Protein AF-A0A0C2IYP9-F1 (afdb_monomer_lite)

Structure (mmCIF, N/CA/C/O backbone):
data_AF-A0A0C2IYP9-F1
#
_entry.id   AF-A0A0C2IYP9-F1
#
loop_
_atom_site.group_PDB
_atom_site.id
_atom_site.type_symbol
_atom_site.label_atom_id
_atom_site.label_alt_id
_atom_site.label_comp_id
_atom_site.label_asym_id
_atom_site.label_entity_id
_atom_site.label_seq_id
_atom_site.pdbx_PDB_ins_code
_atom_site.Cartn_x
_atom_site.Cartn_y
_atom_site.Cartn_z
_atom_site.occupancy
_atom_site.B_iso_or_equiv
_atom_site.auth_seq_id
_atom_site.auth_comp_id
_atom_site.auth_asym_id
_atom_site.auth_atom_id
_atom_site.pdbx_PDB_model_num
ATOM 1 N N . MET A 1 1 ? -24.546 -1.288 2.159 1.00 56.34 1 MET A N 1
ATOM 2 C CA . MET A 1 1 ? -24.246 -0.957 3.572 1.00 56.34 1 MET A CA 1
ATOM 3 C C . MET A 1 1 ? -24.302 0.555 3.740 1.00 56.34 1 MET A C 1
ATOM 5 O O . MET 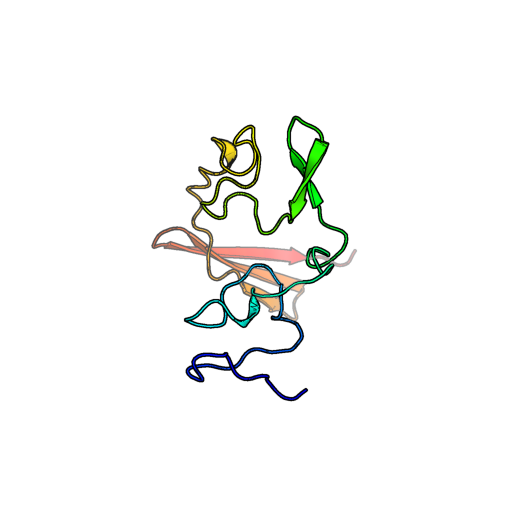A 1 1 ? -24.147 1.244 2.739 1.00 56.34 1 MET A O 1
ATOM 9 N N . LYS A 1 2 ? -24.608 1.069 4.938 1.00 76.81 2 LYS A N 1
ATOM 10 C CA . LYS A 1 2 ? -24.650 2.519 5.195 1.00 76.81 2 LYS A CA 1
ATOM 11 C C . LYS A 1 2 ? -23.304 2.968 5.779 1.00 76.81 2 LYS A C 1
ATOM 13 O O . LYS A 1 2 ? -22.809 2.248 6.641 1.00 76.81 2 LYS A O 1
ATOM 18 N N . PRO A 1 3 ? -22.742 4.096 5.330 1.00 85.50 3 PRO A N 1
ATOM 19 C CA . PRO A 1 3 ? -21.494 4.614 5.875 1.00 85.50 3 PRO A CA 1
ATOM 20 C C . PRO A 1 3 ? -21.709 5.209 7.280 1.00 85.50 3 PRO A C 1
ATOM 22 O O . PRO A 1 3 ? -22.794 5.718 7.589 1.00 85.50 3 PRO A O 1
ATOM 25 N N . LYS A 1 4 ? -20.690 5.095 8.133 1.00 89.25 4 LYS A N 1
ATOM 26 C CA . LYS A 1 4 ? -20.574 5.693 9.468 1.00 89.25 4 LYS A CA 1
ATOM 27 C C . LYS A 1 4 ? -19.899 7.059 9.365 1.00 89.25 4 LYS A C 1
ATOM 29 O O . LYS A 1 4 ? -19.116 7.296 8.459 1.00 89.25 4 LYS A O 1
ATOM 34 N N . LEU A 1 5 ? -20.242 7.967 10.273 1.00 93.56 5 LEU A N 1
ATOM 35 C CA . LEU A 1 5 ? -19.707 9.330 10.302 1.00 93.56 5 LEU A CA 1
ATOM 36 C C . LEU A 1 5 ? -18.456 9.377 11.192 1.00 93.56 5 LEU A C 1
ATOM 38 O O . LEU A 1 5 ? -18.462 8.743 12.247 1.00 93.56 5 LEU A O 1
ATOM 42 N N . CYS A 1 6 ? -17.444 10.147 10.792 1.00 92.69 6 CYS A N 1
ATOM 43 C CA . CYS A 1 6 ? -16.282 10.466 11.633 1.00 92.69 6 CYS A CA 1
ATOM 44 C C . CYS A 1 6 ? -16.697 11.283 12.875 1.00 92.69 6 CYS A C 1
ATOM 46 O O . CYS A 1 6 ? -17.734 11.964 12.848 1.00 92.69 6 CYS A O 1
ATOM 48 N N . ASP A 1 7 ? -15.907 11.252 13.951 1.00 92.00 7 ASP A N 1
ATOM 49 C CA . ASP A 1 7 ? -16.231 11.951 15.208 1.00 92.00 7 ASP A CA 1
ATOM 50 C C . ASP A 1 7 ? -16.245 13.481 15.034 1.00 92.00 7 ASP A C 1
ATOM 52 O O . ASP A 1 7 ? -17.118 14.170 15.580 1.00 92.00 7 ASP A O 1
ATOM 56 N N . ASP A 1 8 ? -15.350 14.019 14.204 1.00 91.69 8 ASP A N 1
ATOM 57 C CA . ASP A 1 8 ? -15.308 15.425 13.793 1.00 91.69 8 ASP A CA 1
ATOM 58 C C . ASP A 1 8 ? -16.433 15.823 12.824 1.00 91.69 8 ASP A C 1
ATOM 60 O O . ASP A 1 8 ? -16.639 17.009 12.547 1.00 91.69 8 ASP A O 1
ATOM 64 N N . LYS A 1 9 ? -17.208 14.840 12.352 1.00 89.69 9 LYS A N 1
ATOM 65 C CA . LYS A 1 9 ? -18.316 14.982 11.399 1.00 89.69 9 LYS A CA 1
ATOM 66 C C . LYS A 1 9 ? -17.897 15.502 10.021 1.00 89.69 9 LYS A C 1
ATOM 68 O O . LYS A 1 9 ? -18.770 15.915 9.254 1.00 89.69 9 LYS A O 1
ATOM 73 N N . GLN A 1 10 ? -16.609 15.467 9.682 1.00 89.88 10 GLN A N 1
ATOM 74 C CA . GLN A 1 10 ? -16.070 15.898 8.388 1.00 89.88 10 GLN A CA 1
ATOM 75 C C . GLN A 1 10 ? -15.641 14.708 7.528 1.00 89.88 10 GLN A C 1
ATOM 77 O O . GLN A 1 10 ? -14.564 14.686 6.942 1.00 89.88 10 GLN A O 1
ATOM 82 N N . GLY A 1 11 ? -16.504 13.706 7.424 1.00 90.31 11 GLY A N 1
ATOM 83 C CA . GLY A 1 11 ? -16.212 12.524 6.630 1.00 90.31 11 GLY A CA 1
ATOM 84 C C . GLY A 1 11 ? -17.143 11.384 6.973 1.00 90.31 11 GLY A C 1
ATOM 85 O O . GLY A 1 11 ? -17.901 11.443 7.946 1.00 90.31 11 GLY A O 1
ATOM 86 N N . CYS A 1 12 ? -17.108 10.357 6.138 1.00 93.62 12 CYS A N 1
ATOM 87 C CA . CYS A 1 12 ? -17.748 9.091 6.428 1.00 93.62 12 CYS A CA 1
ATOM 88 C C . CYS A 1 12 ? -16.819 7.954 6.017 1.00 93.62 12 CYS A C 1
ATOM 90 O O . CYS A 1 12 ? -16.145 8.082 5.001 1.00 93.62 12 CYS A O 1
ATOM 92 N N . TYR A 1 13 ? -16.889 6.850 6.750 1.00 89.25 13 TYR A N 1
ATOM 93 C CA . TYR A 1 13 ? -16.176 5.608 6.476 1.00 89.25 13 TYR A CA 1
ATOM 94 C C . TYR A 1 13 ? -17.160 4.426 6.485 1.00 89.25 13 TYR A C 1
ATOM 96 O O . TYR A 1 13 ? -18.280 4.503 7.004 1.00 89.25 13 TYR A O 1
ATOM 104 N N . HIS A 1 14 ? -16.795 3.321 5.863 1.00 88.56 14 HIS A N 1
ATOM 105 C CA . HIS A 1 14 ? -17.535 2.073 5.812 1.00 88.56 14 HIS A CA 1
ATOM 106 C C . HIS A 1 14 ? -17.162 1.163 6.984 1.00 88.56 14 HIS A C 1
ATOM 108 O O . HIS A 1 14 ? -16.131 1.311 7.614 1.00 88.56 14 HIS A O 1
ATOM 114 N N . GLU A 1 15 ? -17.992 0.160 7.280 1.00 83.31 15 GLU A N 1
ATOM 115 C CA . GLU A 1 15 ? -17.666 -0.802 8.348 1.00 83.31 15 GLU A CA 1
ATOM 116 C C . GLU A 1 15 ? -16.349 -1.551 8.092 1.00 83.31 15 GLU A C 1
ATOM 118 O O . GLU A 1 15 ? -15.693 -1.962 9.037 1.00 83.31 15 GLU A O 1
ATOM 123 N N . SER A 1 16 ? -15.983 -1.737 6.819 1.00 81.75 16 SER A N 1
ATOM 124 C CA . SER A 1 16 ? -14.710 -2.334 6.402 1.00 81.75 16 SER A CA 1
ATOM 125 C C . SER A 1 16 ? -13.505 -1.411 6.576 1.00 81.75 16 SER A C 1
ATOM 127 O O . SER A 1 16 ? -12.396 -1.913 6.542 1.00 81.75 16 SER A O 1
ATOM 129 N N . GLU A 1 17 ? -13.750 -0.111 6.734 1.00 85.19 17 GLU A N 1
ATOM 130 C CA . GLU A 1 17 ? -12.770 0.974 6.909 1.00 85.19 17 GLU A CA 1
ATOM 131 C C . GLU A 1 17 ? -12.665 1.356 8.402 1.00 85.19 17 GLU A C 1
ATOM 133 O O . GLU A 1 17 ? -12.266 2.449 8.765 1.00 85.19 17 GLU A O 1
ATOM 138 N N . LYS A 1 18 ? -13.161 0.501 9.309 1.00 85.62 18 LYS A N 1
ATOM 139 C CA . LYS A 1 18 ? -13.024 0.691 10.757 1.00 85.62 18 LYS A CA 1
ATOM 140 C C . LYS A 1 18 ? -11.860 -0.163 11.230 1.00 85.62 18 LYS A C 1
ATOM 142 O O . LYS A 1 18 ? -11.974 -1.388 11.154 1.00 85.62 18 LYS A O 1
ATOM 147 N N . CYS A 1 19 ? -10.845 0.452 11.832 1.00 80.19 19 CYS A N 1
ATOM 148 C CA . CYS A 1 19 ? -9.683 -0.258 12.367 1.00 80.19 19 CYS A CA 1
ATOM 149 C C . CYS A 1 19 ? -8.931 -1.047 11.287 1.00 80.19 19 CYS A C 1
ATOM 151 O O . CYS A 1 19 ? -8.434 -2.143 11.558 1.00 80.19 19 CYS A O 1
ATOM 153 N N . ASP A 1 20 ? -8.907 -0.539 10.058 1.00 75.06 20 ASP A N 1
ATOM 154 C CA . ASP A 1 20 ? -8.289 -1.224 8.923 1.00 75.06 20 ASP A CA 1
ATOM 155 C C . ASP A 1 20 ? -6.819 -0.811 8.709 1.00 75.06 20 ASP A C 1
ATOM 157 O O . ASP A 1 20 ? -6.113 -1.390 7.877 1.00 75.06 20 ASP A O 1
ATOM 161 N N . GLY A 1 21 ? -6.331 0.124 9.529 1.00 74.81 21 GLY A N 1
ATOM 162 C CA . GLY A 1 21 ? -4.982 0.671 9.481 1.00 74.81 21 GLY A CA 1
ATOM 163 C C . GLY A 1 21 ? -4.842 1.891 8.574 1.00 74.81 21 GLY A C 1
ATOM 164 O O . GLY A 1 21 ? -3.766 2.492 8.562 1.00 74.81 21 GLY A O 1
ATOM 165 N N . PHE A 1 22 ? -5.889 2.285 7.847 1.00 79.19 22 PHE A N 1
ATOM 166 C CA . PHE A 1 22 ? -5.912 3.500 7.045 1.00 79.19 22 PHE A CA 1
ATOM 167 C C . PHE A 1 22 ? -6.639 4.620 7.779 1.00 79.19 22 PHE A C 1
ATOM 169 O O . PHE A 1 22 ? -7.449 4.405 8.666 1.00 79.19 22 PHE A O 1
ATOM 176 N N . ASN A 1 23 ? -6.266 5.856 7.452 1.00 85.88 23 ASN A N 1
ATOM 177 C CA . ASN A 1 23 ? -6.900 7.031 8.027 1.00 85.88 23 ASN A CA 1
ATOM 178 C C . ASN A 1 23 ? -7.915 7.611 7.041 1.00 85.88 23 ASN A C 1
ATOM 180 O O . ASN A 1 23 ? -7.603 8.558 6.309 1.00 85.88 23 ASN A O 1
ATOM 184 N N . ASP A 1 24 ? -9.108 7.036 7.023 1.00 89.38 24 ASP A N 1
ATOM 185 C CA . ASP A 1 24 ? -10.246 7.465 6.216 1.00 89.38 24 ASP A CA 1
ATOM 186 C C . ASP A 1 24 ? -10.969 8.667 6.837 1.00 89.38 24 ASP A C 1
ATOM 188 O O . ASP A 1 24 ? -11.578 9.478 6.126 1.00 89.38 24 ASP A O 1
ATOM 192 N N . CYS A 1 25 ? -10.841 8.867 8.151 1.00 90.25 25 CYS A N 1
ATOM 193 C CA . CYS A 1 25 ? -11.283 10.089 8.813 1.00 90.25 25 CYS A CA 1
ATOM 194 C C . CYS A 1 25 ? -10.163 11.128 8.978 1.00 90.25 25 CYS A C 1
ATOM 196 O O . CYS A 1 25 ? -9.034 10.840 9.348 1.00 90.25 25 CYS A O 1
ATOM 198 N N . SER A 1 26 ? -10.468 12.419 8.807 1.00 89.38 26 SER A N 1
ATOM 199 C CA . SER A 1 26 ? -9.454 13.474 9.030 1.00 89.38 26 SER A CA 1
ATOM 200 C C . SER A 1 26 ? -8.953 13.536 10.482 1.00 89.38 26 SER A C 1
ATOM 202 O O . SER A 1 26 ? -7.859 14.038 10.744 1.00 89.38 26 SER A O 1
ATOM 204 N N . ASP A 1 27 ? -9.745 13.019 11.421 1.00 88.38 27 ASP A N 1
ATOM 205 C CA . ASP A 1 27 ? -9.486 12.999 12.857 1.00 88.38 27 ASP A CA 1
ATOM 206 C C . ASP A 1 27 ? -9.038 11.632 13.406 1.00 88.38 27 ASP A C 1
ATOM 208 O O . ASP A 1 27 ? -8.843 11.523 14.618 1.00 88.38 27 ASP A O 1
ATOM 212 N N . LYS A 1 28 ? -8.843 10.614 12.550 1.00 87.00 28 LYS A N 1
ATOM 213 C CA . LYS A 1 28 ? -8.480 9.233 12.933 1.00 87.00 28 LYS A CA 1
ATOM 214 C C . LYS A 1 28 ? -9.526 8.499 13.775 1.00 87.00 28 LYS A C 1
ATOM 216 O O . LYS A 1 28 ? -9.198 7.538 14.471 1.00 87.00 28 LYS A O 1
ATOM 221 N N . SER A 1 29 ? -10.775 8.963 13.788 1.00 90.19 29 SER A N 1
ATOM 222 C CA . SER A 1 29 ? -11.830 8.370 14.624 1.00 90.19 29 SER A CA 1
ATOM 223 C C . SER A 1 29 ? -12.259 6.966 14.181 1.00 90.19 29 SER A C 1
ATOM 225 O O . SER A 1 29 ? -12.659 6.140 15.008 1.00 90.19 29 SER A O 1
ATOM 227 N N . ASP A 1 30 ? -12.133 6.661 12.896 1.00 88.00 30 ASP A N 1
ATOM 228 C CA . ASP A 1 30 ? -12.176 5.326 12.295 1.00 88.0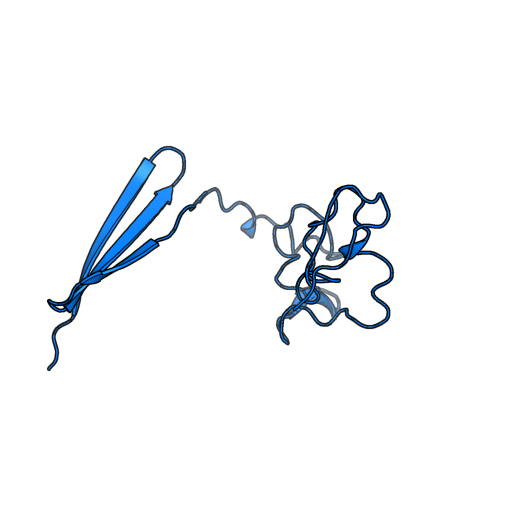0 30 ASP A CA 1
ATOM 229 C C . ASP A 1 30 ? -11.107 4.378 12.868 1.00 88.00 30 ASP A C 1
ATOM 231 O O . ASP A 1 30 ? -11.424 3.231 13.174 1.00 88.00 30 ASP A O 1
ATOM 235 N N . GLU A 1 31 ? -9.939 4.888 13.246 1.00 89.00 31 GLU A N 1
ATOM 236 C CA . GLU A 1 31 ? -8.851 4.089 13.836 1.00 89.00 31 GLU A CA 1
ATOM 237 C C . GLU A 1 31 ? -8.790 4.142 15.376 1.00 89.00 31 GLU A C 1
ATOM 239 O O . GLU A 1 31 ? -7.924 3.544 16.021 1.00 89.00 31 GLU A O 1
ATOM 244 N N . MET A 1 32 ? -9.730 4.842 16.018 1.00 83.19 32 MET A N 1
ATOM 245 C CA . MET A 1 32 ? -9.819 4.927 17.479 1.00 83.19 32 MET A CA 1
ATOM 246 C C . MET A 1 32 ? -10.727 3.851 18.095 1.00 83.19 32 MET A C 1
ATOM 248 O O . MET A 1 32 ? -11.739 3.440 17.525 1.00 83.19 32 MET A O 1
ATOM 252 N N . TYR A 1 33 ? -10.405 3.450 19.332 1.00 77.00 33 TYR A N 1
ATOM 253 C CA . TYR A 1 33 ? -11.175 2.499 20.156 1.00 77.00 33 TYR A CA 1
ATOM 254 C C . TYR A 1 33 ? -11.350 1.095 19.554 1.00 77.00 33 TYR A C 1
ATOM 256 O O . TYR A 1 33 ? -12.352 0.425 19.809 1.00 77.00 33 TYR A O 1
ATOM 264 N N . CYS A 1 34 ? -10.346 0.615 18.822 1.00 73.81 34 CYS A N 1
ATOM 265 C CA . CYS A 1 34 ? -10.260 -0.752 18.310 1.00 73.81 34 CYS A CA 1
ATOM 266 C C . CYS A 1 34 ? -10.002 -1.753 19.454 1.00 73.81 34 CYS A C 1
ATOM 268 O O . CYS A 1 34 ? -8.902 -2.274 19.628 1.00 73.81 34 CYS A O 1
ATOM 270 N N . GLN A 1 35 ? -11.001 -1.993 20.309 1.00 60.47 35 GLN A N 1
ATOM 271 C CA . GLN A 1 35 ? -10.913 -3.008 21.359 1.00 60.47 35 GLN A CA 1
ATOM 272 C C . GLN A 1 35 ? -10.927 -4.397 20.713 1.00 60.47 35 GLN A C 1
ATOM 274 O O . GLN A 1 35 ? -11.970 -4.873 20.278 1.00 60.47 35 GLN A O 1
ATOM 279 N N . ASN A 1 36 ? -9.766 -5.055 20.685 1.00 54.50 36 ASN A N 1
ATOM 280 C CA . ASN A 1 36 ? -9.582 -6.425 20.191 1.00 54.50 36 ASN A CA 1
ATOM 281 C C . ASN A 1 36 ? -9.852 -6.639 18.689 1.00 54.50 36 ASN A C 1
ATOM 283 O O . ASN A 1 36 ? -10.088 -7.769 18.278 1.00 54.50 36 ASN A O 1
ATOM 287 N N . GLN A 1 37 ? -9.773 -5.584 17.876 1.00 51.28 37 GLN A N 1
ATOM 288 C CA . GLN A 1 37 ? -9.736 -5.678 16.410 1.00 51.28 37 GLN A CA 1
ATOM 289 C C . GLN A 1 37 ? -8.345 -5.330 15.868 1.00 51.28 37 GLN A C 1
ATOM 291 O O . GLN A 1 37 ? -8.210 -4.716 14.823 1.00 51.28 37 GLN A O 1
ATOM 296 N N . SER A 1 38 ? -7.289 -5.782 16.549 1.00 49.81 38 SER A N 1
ATOM 297 C CA . SER A 1 38 ? -5.999 -6.035 15.886 1.00 49.81 38 SER A CA 1
ATOM 298 C C . SER A 1 38 ? -6.072 -7.328 15.065 1.00 49.81 38 SER A C 1
ATOM 300 O O . SER A 1 38 ? -5.150 -8.139 15.073 1.00 49.81 38 SER A O 1
ATOM 302 N N . GLU A 1 39 ? -7.204 -7.578 14.416 1.00 56.25 39 GLU A N 1
ATOM 303 C CA . GLU A 1 39 ? -7.244 -8.503 13.304 1.00 56.25 39 GLU A CA 1
ATOM 304 C C . GLU A 1 39 ? -6.945 -7.610 12.119 1.00 56.25 39 GLU A C 1
ATOM 306 O O . GLU A 1 39 ? -7.812 -6.881 11.648 1.00 56.25 39 GLU A O 1
ATOM 311 N N . CYS A 1 40 ? -5.683 -7.609 11.698 1.00 61.84 40 CYS A N 1
ATOM 312 C CA . CYS A 1 40 ? -5.297 -7.129 10.382 1.00 61.84 40 CYS A CA 1
ATOM 313 C C . CYS A 1 40 ? -6.335 -7.584 9.346 1.00 61.84 40 CYS A C 1
ATOM 315 O O . CYS A 1 40 ? -7.053 -8.564 9.571 1.00 61.84 40 CYS A O 1
ATOM 317 N N . LEU A 1 41 ? -6.442 -6.913 8.201 1.00 55.66 41 LEU A N 1
ATOM 318 C CA . LEU A 1 41 ? -7.293 -7.436 7.134 1.00 55.66 41 LEU A CA 1
ATOM 319 C C . LEU A 1 41 ? -6.816 -8.858 6.761 1.00 55.66 41 LEU A C 1
ATOM 321 O O . LEU A 1 41 ? -5.815 -9.037 6.079 1.00 55.66 41 LEU A O 1
ATOM 325 N N . GLY A 1 42 ? -7.513 -9.881 7.269 1.00 52.97 42 GLY A N 1
ATOM 326 C CA . GLY A 1 42 ?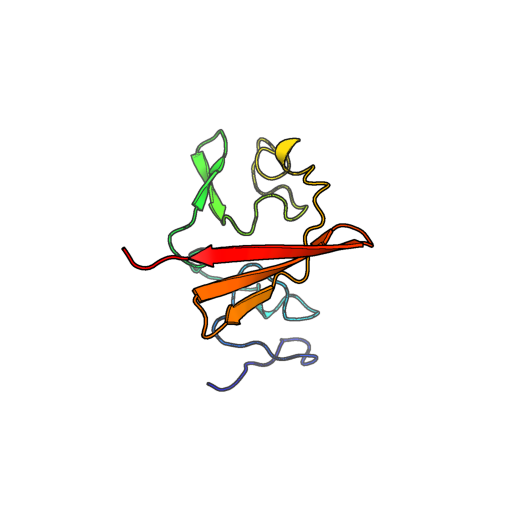 -7.069 -11.277 7.224 1.00 52.97 42 GLY A CA 1
ATOM 327 C C . GLY A 1 42 ? -6.069 -11.684 8.323 1.00 52.97 42 GLY A C 1
ATOM 328 O O . GLY A 1 42 ? -5.612 -10.899 9.143 1.00 52.97 42 GLY A O 1
ATOM 329 N N . ASN A 1 43 ? -5.684 -12.965 8.335 1.00 59.31 43 ASN A N 1
ATOM 330 C CA . ASN A 1 43 ? -4.653 -13.498 9.244 1.00 59.31 43 ASN A CA 1
ATOM 331 C C . ASN A 1 43 ? -3.225 -13.114 8.796 1.00 59.31 43 ASN A C 1
ATOM 333 O O . ASN A 1 43 ? -2.299 -13.926 8.867 1.00 59.31 43 ASN A O 1
ATOM 337 N N . GLU A 1 44 ? -3.060 -11.902 8.281 1.00 70.94 44 GLU A N 1
ATOM 338 C CA . GLU A 1 44 ? -1.853 -11.419 7.627 1.00 70.94 44 GLU A CA 1
ATOM 339 C C . GLU A 1 44 ? -1.017 -10.594 8.606 1.00 70.94 44 GLU A C 1
ATOM 341 O O . GLU A 1 44 ? -1.194 -9.387 8.773 1.00 70.94 44 GLU A O 1
ATOM 346 N N . PHE A 1 45 ? -0.097 -11.291 9.270 1.00 81.56 45 PHE A N 1
ATOM 347 C CA . PHE A 1 45 ? 0.814 -10.728 10.259 1.00 81.56 45 PHE A CA 1
ATOM 348 C C . PHE A 1 45 ? 2.262 -10.996 9.863 1.00 81.56 45 PHE A C 1
ATOM 350 O O . PHE A 1 45 ? 2.589 -12.069 9.349 1.00 81.56 45 PHE A O 1
ATOM 357 N N . ILE A 1 46 ? 3.131 -10.056 10.208 1.00 83.00 46 ILE A N 1
ATOM 358 C CA . ILE A 1 46 ? 4.580 -10.245 10.257 1.00 83.00 46 ILE A CA 1
ATOM 359 C C . ILE A 1 46 ? 5.017 -10.257 11.725 1.00 83.00 46 ILE A C 1
ATOM 361 O O . ILE A 1 46 ? 4.443 -9.566 12.567 1.00 83.00 46 ILE A O 1
ATOM 365 N N . THR A 1 47 ? 6.015 -11.082 12.030 1.00 85.62 47 THR A N 1
ATOM 366 C CA . THR A 1 47 ? 6.672 -11.106 13.338 1.00 85.62 47 THR A CA 1
ATOM 367 C C . THR A 1 47 ? 7.987 -10.335 13.229 1.00 85.62 47 THR A C 1
ATOM 369 O O . THR A 1 47 ? 8.823 -10.707 12.406 1.00 85.62 47 THR A O 1
ATOM 372 N N . CYS A 1 48 ? 8.155 -9.294 14.043 1.00 86.31 48 CYS A N 1
ATOM 373 C CA . CYS A 1 48 ? 9.411 -8.555 14.210 1.00 86.31 48 CYS A CA 1
ATOM 374 C C . CYS A 1 48 ? 10.463 -9.426 14.931 1.00 86.31 48 CYS A C 1
ATOM 376 O O . CYS A 1 48 ? 10.087 -10.393 15.611 1.00 86.31 48 CYS A O 1
ATOM 378 N N . ASP A 1 49 ? 11.757 -9.074 14.893 1.00 80.00 49 ASP A N 1
ATOM 379 C CA . ASP A 1 49 ? 12.717 -9.711 15.805 1.00 80.00 49 ASP A CA 1
ATOM 380 C C . ASP A 1 49 ? 12.372 -9.298 17.246 1.00 80.00 49 ASP A C 1
ATOM 382 O O . ASP A 1 49 ? 12.492 -8.139 17.639 1.00 80.00 49 ASP A O 1
ATOM 386 N N . GLY A 1 50 ? 11.901 -10.260 18.045 1.00 72.81 50 GLY A N 1
ATOM 387 C CA . GLY A 1 50 ? 11.426 -10.020 19.416 1.00 72.81 50 GLY A CA 1
ATOM 388 C C . GLY A 1 50 ? 10.003 -10.499 19.718 1.00 72.81 50 GLY A C 1
ATOM 389 O O . GLY A 1 50 ? 9.477 -10.168 20.776 1.00 72.81 50 GLY A O 1
ATOM 390 N N . ASP A 1 51 ? 9.387 -11.287 18.827 1.00 74.56 51 ASP A N 1
ATOM 391 C CA . ASP A 1 51 ? 8.045 -11.889 18.973 1.00 74.56 51 ASP A CA 1
ATOM 392 C C . ASP A 1 51 ? 6.859 -10.903 18.915 1.00 74.56 51 ASP A C 1
ATOM 394 O O . ASP A 1 51 ? 5.697 -11.312 19.040 1.00 74.56 51 ASP A O 1
ATOM 398 N N . THR A 1 52 ? 7.112 -9.619 18.653 1.00 81.25 52 THR A N 1
ATOM 399 C CA . THR A 1 52 ? 6.062 -8.635 18.356 1.00 81.25 52 THR A CA 1
ATOM 400 C C . THR A 1 52 ? 5.432 -8.946 17.002 1.00 81.25 52 THR A C 1
ATOM 402 O O . THR A 1 52 ? 6.137 -9.198 16.028 1.00 81.25 52 THR A O 1
ATOM 405 N N . LYS A 1 53 ? 4.098 -8.934 16.926 1.00 84.38 53 LYS A N 1
ATOM 406 C CA . LYS A 1 53 ? 3.358 -9.121 15.673 1.00 84.38 53 LYS A CA 1
ATOM 407 C C . LYS A 1 53 ? 2.670 -7.836 15.268 1.00 84.38 53 LYS A C 1
ATOM 409 O O . LYS A 1 53 ? 1.918 -7.277 16.064 1.00 84.38 53 LYS A O 1
ATOM 414 N N . ILE A 1 54 ? 2.874 -7.439 14.021 1.00 83.06 54 ILE A N 1
ATOM 415 C CA . ILE A 1 54 ? 2.223 -6.278 13.418 1.00 83.06 54 ILE A CA 1
ATOM 416 C C . ILE A 1 54 ? 1.491 -6.705 12.144 1.00 83.06 54 ILE A C 1
ATOM 418 O O . ILE A 1 54 ? 1.731 -7.788 11.596 1.00 83.06 54 ILE A O 1
ATOM 422 N N . CYS A 1 55 ? 0.570 -5.864 11.685 1.00 82.88 55 CYS A N 1
ATOM 423 C CA . CYS A 1 55 ? -0.119 -6.082 10.421 1.00 82.88 55 CYS A CA 1
ATOM 424 C C . CYS A 1 55 ? 0.813 -5.852 9.242 1.00 82.88 55 CYS A C 1
ATOM 426 O O . CYS A 1 55 ? 1.656 -4.964 9.294 1.00 82.88 55 CYS A O 1
ATOM 428 N N . ILE A 1 56 ? 0.615 -6.595 8.149 1.00 81.94 56 ILE A N 1
ATOM 429 C CA . ILE A 1 56 ? 1.355 -6.337 6.902 1.00 81.94 56 ILE A CA 1
ATOM 430 C C . ILE A 1 56 ? 1.140 -4.893 6.416 1.00 81.94 56 ILE A C 1
ATOM 432 O O . ILE A 1 56 ? 2.059 -4.299 5.866 1.00 81.94 56 ILE A O 1
ATOM 436 N N . SER A 1 57 ? -0.035 -4.302 6.666 1.00 75.31 57 SER A N 1
ATOM 437 C CA . SER A 1 57 ? -0.321 -2.895 6.346 1.00 75.31 57 SER A CA 1
ATOM 438 C C . SER A 1 57 ? 0.572 -1.885 7.071 1.00 75.31 57 SER A C 1
ATOM 440 O O . SER A 1 57 ? 0.641 -0.747 6.625 1.00 75.31 57 SER A O 1
ATOM 442 N N . ARG A 1 58 ? 1.253 -2.300 8.146 1.00 81.06 58 ARG A N 1
ATOM 443 C CA . ARG A 1 58 ? 2.187 -1.484 8.936 1.00 81.06 58 ARG A CA 1
ATOM 444 C C . ARG A 1 58 ? 3.653 -1.706 8.570 1.00 81.06 58 ARG A C 1
ATOM 446 O O . ARG A 1 58 ? 4.544 -1.305 9.295 1.00 81.06 58 ARG A O 1
ATOM 453 N N . VAL A 1 59 ? 3.916 -2.424 7.482 1.00 85.81 59 VAL A N 1
ATOM 454 C CA . VAL A 1 59 ? 5.271 -2.577 6.952 1.00 85.81 59 VAL A CA 1
ATOM 455 C C . VAL A 1 59 ? 5.489 -1.497 5.902 1.00 85.81 59 VAL A C 1
ATOM 457 O O . VAL A 1 59 ? 4.726 -1.422 4.935 1.00 85.81 59 VAL A O 1
ATOM 460 N N . CYS A 1 60 ? 6.554 -0.711 6.048 1.00 84.44 60 CYS A N 1
ATOM 461 C CA . CYS A 1 60 ? 6.886 0.417 5.179 1.00 84.44 60 CYS A CA 1
ATOM 462 C C . CYS A 1 60 ? 5.794 1.507 5.125 1.00 84.44 60 CYS A C 1
ATOM 464 O O . CYS A 1 60 ? 5.593 2.128 4.073 1.00 84.44 60 CYS A O 1
ATOM 466 N N . ASP A 1 61 ? 5.067 1.722 6.222 1.00 79.44 61 ASP A N 1
ATOM 467 C CA . ASP A 1 61 ? 4.032 2.751 6.349 1.00 79.44 61 ASP A CA 1
ATOM 468 C C . ASP A 1 61 ? 4.584 4.099 6.867 1.00 79.44 61 ASP A C 1
ATOM 470 O O . ASP A 1 61 ? 3.883 5.120 6.864 1.00 79.44 61 ASP A O 1
ATOM 474 N N . GLY A 1 62 ? 5.871 4.128 7.228 1.00 78.50 62 GLY A N 1
ATOM 475 C CA . GLY A 1 62 ? 6.584 5.300 7.724 1.00 78.50 62 GLY A CA 1
ATOM 476 C C . GLY A 1 62 ? 6.517 5.481 9.241 1.00 78.50 62 GLY A C 1
ATOM 477 O O . GLY A 1 62 ? 7.017 6.499 9.743 1.00 78.50 62 GLY A O 1
ATOM 478 N N . PHE A 1 63 ? 5.924 4.536 9.973 1.00 80.31 63 PHE A N 1
ATOM 479 C CA . PHE A 1 63 ? 5.902 4.485 11.429 1.00 80.31 63 PHE A CA 1
ATOM 480 C C . PHE A 1 63 ? 6.718 3.306 11.941 1.00 80.31 63 PHE A C 1
ATOM 482 O O . PHE A 1 63 ? 6.737 2.236 11.367 1.00 80.31 63 PHE A O 1
ATOM 489 N N . ASN A 1 64 ? 7.413 3.520 13.057 1.00 86.88 64 ASN A N 1
ATOM 490 C CA . ASN A 1 64 ? 8.129 2.440 13.718 1.00 86.88 64 ASN A CA 1
ATOM 491 C C . ASN A 1 64 ? 7.176 1.666 14.638 1.00 86.88 64 ASN A C 1
ATOM 493 O O . ASN A 1 64 ? 6.970 2.069 15.790 1.00 86.88 64 ASN A O 1
ATOM 497 N N . ASP A 1 65 ? 6.606 0.584 14.127 1.00 85.56 65 ASP A N 1
ATOM 498 C CA . ASP A 1 65 ? 5.743 -0.362 14.825 1.00 85.56 65 ASP A CA 1
ATOM 499 C C . ASP A 1 65 ? 6.520 -1.553 15.411 1.00 85.56 65 ASP A C 1
ATOM 501 O O . ASP A 1 65 ? 6.091 -2.114 16.428 1.00 85.56 65 ASP A O 1
ATOM 505 N N . CYS A 1 66 ? 7.677 -1.920 14.849 1.00 87.00 66 CYS A N 1
ATOM 506 C CA . CYS A 1 66 ? 8.571 -2.903 15.462 1.00 87.00 66 CYS A CA 1
ATOM 507 C C . CYS A 1 66 ? 9.621 -2.256 16.395 1.00 87.00 66 CYS A C 1
ATOM 509 O O . CYS A 1 66 ? 10.176 -1.194 16.133 1.00 87.00 66 CYS A O 1
ATOM 511 N N . GLU A 1 67 ? 9.982 -2.912 17.507 1.00 86.06 67 GLU A N 1
ATOM 512 C CA . GLU A 1 67 ? 11.047 -2.394 18.396 1.00 86.06 67 GLU A CA 1
ATOM 513 C C . GLU A 1 67 ? 12.437 -2.395 17.734 1.00 86.06 67 GLU A C 1
ATOM 515 O O . GLU A 1 67 ? 13.312 -1.611 18.109 1.00 86.06 67 GLU A O 1
ATOM 520 N N . ASP A 1 68 ? 12.635 -3.273 16.752 1.00 86.19 68 ASP A N 1
ATOM 521 C CA . ASP A 1 68 ? 13.877 -3.471 16.007 1.00 86.19 68 ASP A CA 1
ATOM 522 C C . ASP A 1 68 ? 13.961 -2.645 14.708 1.00 86.19 68 ASP A C 1
ATOM 524 O O . ASP A 1 68 ? 14.985 -2.722 14.027 1.00 86.19 68 ASP A O 1
ATOM 528 N N . LEU A 1 69 ? 12.931 -1.850 14.377 1.00 85.75 69 LEU A N 1
ATOM 529 C CA . LEU A 1 69 ? 12.797 -1.089 13.121 1.00 85.75 69 LEU A CA 1
ATOM 530 C C . LEU A 1 69 ? 12.781 -1.968 11.855 1.00 85.75 69 LEU A C 1
ATOM 532 O O . LEU A 1 69 ? 13.073 -1.486 10.758 1.00 85.75 69 LEU A O 1
ATOM 536 N N . SER A 1 70 ? 12.502 -3.270 11.980 1.00 87.19 70 SER A N 1
ATOM 537 C CA . SER A 1 70 ? 12.503 -4.194 10.836 1.00 87.19 70 SER A CA 1
ATOM 538 C C . SER A 1 70 ? 11.349 -3.954 9.860 1.00 87.19 70 SER A C 1
ATOM 540 O O . SER A 1 70 ? 11.470 -4.266 8.673 1.00 87.19 70 SER A O 1
ATOM 542 N N . ASP A 1 71 ? 10.263 -3.357 10.328 1.00 87.25 71 ASP A N 1
ATOM 543 C CA . ASP A 1 71 ? 9.122 -2.899 9.543 1.00 87.25 71 ASP A CA 1
ATOM 544 C C . ASP A 1 71 ? 9.429 -1.678 8.670 1.00 87.25 71 ASP A C 1
ATOM 546 O O . ASP A 1 71 ? 8.841 -1.560 7.603 1.00 87.25 71 ASP A O 1
ATOM 550 N N . GLU A 1 72 ? 10.402 -0.846 9.058 1.00 89.25 72 GLU A N 1
ATOM 551 C CA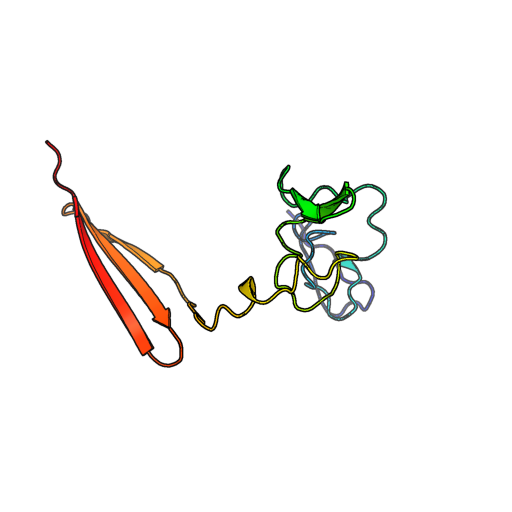 . GLU A 1 72 ? 10.809 0.386 8.355 1.00 89.25 72 GLU A CA 1
ATOM 552 C C . GLU A 1 72 ? 12.277 0.367 7.883 1.00 89.25 72 GLU A C 1
ATOM 554 O O . GLU A 1 72 ? 12.911 1.405 7.661 1.00 89.25 72 GLU A O 1
ATOM 559 N N . GLY A 1 73 ? 12.860 -0.826 7.756 1.00 83.88 73 GLY A N 1
ATOM 560 C CA . GLY A 1 73 ? 14.271 -0.998 7.411 1.00 83.88 73 GLY A CA 1
ATOM 561 C C . GLY A 1 73 ? 14.620 -0.663 5.954 1.00 83.88 73 GLY A C 1
ATOM 562 O O . GLY A 1 73 ? 13.794 -0.224 5.154 1.00 83.88 73 GLY A O 1
ATOM 563 N N . ASP A 1 74 ? 15.871 -0.927 5.560 1.00 78.50 74 ASP A N 1
ATOM 564 C CA . ASP A 1 74 ? 16.387 -0.601 4.219 1.00 78.50 74 ASP A CA 1
ATOM 565 C C . ASP A 1 74 ? 15.574 -1.230 3.069 1.00 78.50 74 ASP A C 1
ATOM 567 O O . ASP A 1 74 ? 15.546 -0.679 1.969 1.00 78.50 74 ASP A O 1
ATOM 571 N N . GLN A 1 75 ? 14.877 -2.346 3.306 1.00 75.06 75 GLN A N 1
ATOM 572 C CA . GLN A 1 75 ? 13.924 -2.940 2.359 1.00 75.06 75 GLN A CA 1
ATOM 573 C C . GLN A 1 75 ? 12.767 -2.003 1.973 1.00 75.06 75 GLN A C 1
ATOM 575 O O . GLN A 1 75 ? 12.280 -2.083 0.848 1.00 75.06 75 GLN A O 1
ATOM 580 N N . CYS A 1 76 ? 12.381 -1.069 2.845 1.00 76.25 76 CYS A N 1
ATOM 581 C CA . CYS A 1 76 ? 11.350 -0.067 2.580 1.00 76.25 76 CYS A CA 1
ATOM 582 C C . CYS A 1 76 ? 11.827 1.066 1.663 1.00 76.25 76 CYS A C 1
ATOM 584 O O . CYS A 1 76 ? 11.026 1.889 1.221 1.00 76.25 76 CYS A O 1
ATOM 586 N N . ASN A 1 77 ? 13.104 1.066 1.248 1.00 72.25 77 ASN A N 1
ATOM 587 C CA . ASN A 1 77 ? 13.584 1.868 0.118 1.00 72.25 77 ASN A CA 1
ATOM 588 C C . ASN A 1 77 ? 13.121 1.304 -1.238 1.00 72.25 77 ASN A C 1
ATOM 590 O O . ASN A 1 77 ? 13.882 1.273 -2.215 1.00 72.25 77 ASN A O 1
ATOM 594 N N . HIS A 1 78 ? 11.851 0.921 -1.352 1.00 64.94 78 HIS A N 1
ATOM 595 C CA . HIS A 1 78 ? 11.214 0.721 -2.642 1.00 64.94 78 HIS A CA 1
ATOM 596 C C . HIS A 1 78 ? 11.011 2.088 -3.303 1.00 64.94 78 HIS A C 1
ATOM 598 O O . HIS A 1 78 ? 9.938 2.678 -3.316 1.00 64.94 78 HIS A O 1
ATOM 604 N N . LYS A 1 79 ? 12.080 2.590 -3.930 1.00 61.84 79 LYS A N 1
ATOM 605 C CA . LYS A 1 79 ? 12.021 3.700 -4.897 1.00 61.84 79 LYS A CA 1
ATOM 606 C C . LYS A 1 79 ? 11.197 3.356 -6.142 1.00 61.84 79 LYS A C 1
ATOM 608 O O . LYS A 1 79 ? 11.026 4.205 -7.023 1.00 61.84 79 LYS A O 1
ATOM 613 N N . ASP A 1 80 ? 10.676 2.138 -6.211 1.00 65.88 80 ASP A N 1
ATOM 614 C CA . ASP A 1 80 ? 9.723 1.700 -7.208 1.00 65.88 80 ASP A CA 1
ATOM 615 C C . ASP A 1 80 ? 8.335 2.224 -6.856 1.00 65.88 80 ASP A C 1
ATOM 617 O O . ASP A 1 80 ? 7.468 1.526 -6.344 1.00 65.88 80 ASP A O 1
ATOM 621 N N . ASN A 1 81 ? 8.137 3.505 -7.171 1.00 70.19 81 ASN A N 1
ATOM 622 C CA . ASN A 1 81 ? 6.855 4.201 -7.129 1.00 70.19 81 ASN A CA 1
ATOM 623 C C . ASN A 1 81 ? 5.927 3.690 -8.243 1.00 70.19 81 ASN A C 1
ATOM 625 O O . ASN A 1 81 ? 5.536 4.455 -9.129 1.00 70.19 81 ASN A O 1
ATOM 629 N N . ILE A 1 82 ? 5.627 2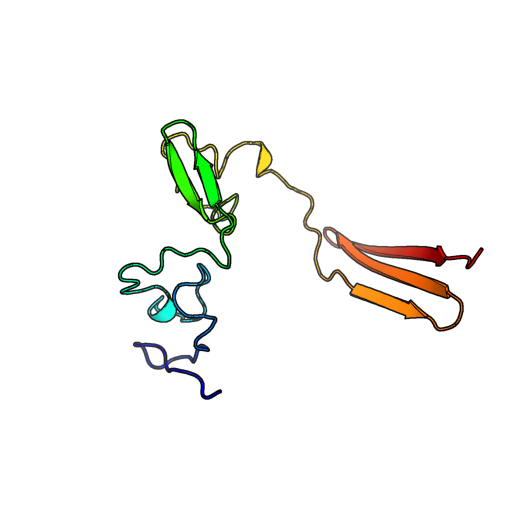.391 -8.235 1.00 80.69 82 ILE A N 1
ATOM 630 C CA . ILE A 1 82 ? 4.678 1.786 -9.160 1.00 80.69 82 ILE A CA 1
ATOM 631 C C . ILE A 1 82 ? 3.269 2.173 -8.704 1.00 80.69 82 ILE A C 1
ATOM 633 O O . ILE A 1 82 ? 2.864 1.891 -7.581 1.00 80.69 82 ILE A O 1
ATOM 637 N N . LYS A 1 83 ? 2.521 2.852 -9.570 1.00 79.12 83 LYS A N 1
ATOM 638 C CA . LYS A 1 83 ? 1.160 3.342 -9.315 1.00 79.12 83 LYS A CA 1
ATOM 639 C C . LYS A 1 83 ? 0.260 2.999 -10.497 1.00 79.12 83 LYS A C 1
ATOM 641 O O . LYS A 1 83 ? 0.749 2.676 -11.575 1.00 79.12 83 LYS A O 1
ATOM 646 N N . ASN A 1 84 ? -1.055 3.114 -10.321 1.00 83.12 84 ASN A N 1
ATOM 647 C CA . ASN A 1 84 ? -2.040 2.991 -11.406 1.00 83.12 84 ASN A CA 1
ATOM 648 C C . ASN A 1 84 ? -1.909 1.687 -12.215 1.00 83.12 84 ASN A C 1
ATOM 650 O O . ASN A 1 84 ? -1.935 1.714 -13.444 1.00 83.12 84 ASN A O 1
ATOM 654 N N . ILE A 1 85 ? -1.737 0.555 -11.526 1.00 89.75 85 ILE A N 1
ATOM 655 C CA . ILE A 1 85 ? -1.661 -0.756 -12.176 1.00 89.75 85 ILE A CA 1
ATOM 656 C C . ILE A 1 85 ? -3.045 -1.105 -12.738 1.00 89.75 85 ILE A C 1
ATOM 658 O O . ILE A 1 85 ? -4.023 -1.158 -11.992 1.00 89.75 85 ILE A O 1
ATOM 662 N N . SER A 1 86 ? -3.136 -1.355 -14.043 1.00 92.31 86 SER A N 1
ATOM 663 C CA . SER A 1 86 ? -4.359 -1.801 -14.714 1.00 92.31 86 SER A CA 1
ATOM 664 C C . SER A 1 86 ? -4.094 -3.045 -15.557 1.00 92.31 86 SER A C 1
ATOM 666 O O . SER A 1 86 ? -3.013 -3.223 -16.121 1.00 92.31 86 SER A O 1
ATOM 668 N N . ILE A 1 87 ? -5.095 -3.924 -15.611 1.00 95.31 87 ILE A N 1
ATOM 669 C CA . ILE A 1 87 ? -5.070 -5.181 -16.356 1.00 95.31 87 ILE A CA 1
ATOM 670 C C . ILE A 1 87 ? -6.273 -5.181 -17.296 1.00 95.31 87 ILE A C 1
ATOM 672 O O . ILE A 1 87 ? -7.415 -5.126 -16.838 1.00 95.31 87 ILE A O 1
ATOM 676 N N . ASP A 1 88 ? -6.019 -5.274 -18.599 1.00 95.31 88 ASP A N 1
ATOM 677 C CA . ASP A 1 88 ? -7.049 -5.384 -19.633 1.00 95.31 88 ASP A CA 1
ATOM 678 C C . ASP A 1 88 ? -6.976 -6.755 -20.315 1.00 95.31 88 ASP A C 1
ATOM 680 O O . ASP A 1 88 ? -5.966 -7.115 -20.927 1.00 95.31 88 ASP A O 1
ATOM 684 N N . ILE A 1 89 ? -8.051 -7.539 -20.192 1.00 93.69 89 ILE A N 1
ATOM 685 C CA . ILE A 1 89 ? -8.163 -8.876 -20.785 1.00 93.69 89 ILE A CA 1
ATOM 686 C C . ILE A 1 89 ? -8.907 -8.756 -22.113 1.00 93.69 89 ILE A C 1
ATOM 688 O O . ILE A 1 89 ? -10.117 -8.515 -22.160 1.00 93.69 89 ILE A O 1
ATOM 692 N N . LYS A 1 90 ? -8.191 -8.984 -23.210 1.00 91.88 90 LYS A N 1
ATOM 693 C CA . LYS A 1 90 ? -8.726 -8.916 -24.568 1.00 91.88 90 LYS A CA 1
ATOM 694 C C . LYS A 1 90 ? -9.288 -10.273 -24.993 1.00 91.88 90 LYS A C 1
ATOM 696 O O . LYS A 1 90 ? -8.825 -11.340 -24.593 1.00 91.88 90 LYS A O 1
ATOM 701 N N . LYS A 1 91 ? -10.311 -10.239 -25.853 1.00 87.44 91 LYS A N 1
ATOM 702 C CA . LYS A 1 91 ? -11.045 -11.438 -26.314 1.00 87.44 91 LYS A CA 1
ATOM 703 C C . LYS A 1 91 ? -10.217 -12.397 -27.179 1.00 87.44 91 LYS A C 1
ATOM 705 O O . LYS A 1 91 ? -10.684 -13.489 -27.477 1.00 87.44 91 LYS A O 1
ATOM 710 N N . ASP A 1 92 ? -9.024 -11.995 -27.595 1.00 89.38 92 ASP A N 1
ATOM 711 C CA . ASP A 1 92 ? -8.109 -12.764 -28.439 1.00 89.38 92 ASP A CA 1
ATOM 712 C C . ASP A 1 92 ? -6.969 -13.429 -27.649 1.00 89.38 92 ASP A C 1
ATOM 714 O O . ASP A 1 92 ? -5.950 -13.800 -28.224 1.00 89.38 92 ASP A O 1
ATOM 718 N N . GLY A 1 93 ? -7.141 -13.588 -26.332 1.00 88.50 93 GLY A N 1
ATOM 719 C CA . GLY A 1 93 ? -6.156 -14.234 -25.461 1.00 88.50 93 GLY A CA 1
ATOM 720 C C . GLY A 1 93 ? -5.013 -13.313 -25.040 1.00 88.50 93 GLY A C 1
ATOM 721 O O . GLY A 1 93 ? -4.065 -13.774 -24.404 1.00 88.50 93 GLY A O 1
ATOM 722 N N . ARG A 1 94 ? -5.084 -12.018 -25.375 1.00 94.69 94 ARG A N 1
ATOM 723 C CA . ARG A 1 94 ? -4.098 -11.028 -24.944 1.00 94.69 94 ARG A CA 1
ATOM 724 C C . ARG A 1 94 ? -4.459 -10.417 -23.600 1.00 94.69 94 ARG A C 1
ATOM 726 O O . ARG A 1 94 ? -5.621 -10.113 -23.343 1.00 94.69 94 ARG A O 1
ATOM 733 N N . ILE A 1 95 ? -3.450 -10.208 -22.765 1.00 96.19 95 ILE A N 1
ATOM 734 C CA . ILE A 1 95 ? -3.571 -9.474 -21.506 1.00 96.19 95 ILE A CA 1
ATOM 735 C C . ILE A 1 95 ? -2.596 -8.308 -21.558 1.00 96.19 95 ILE A C 1
ATOM 737 O O . ILE A 1 95 ? -1.396 -8.511 -21.736 1.00 96.19 95 ILE A O 1
ATOM 741 N N . LEU A 1 96 ? -3.123 -7.097 -21.421 1.00 95.25 96 LEU A N 1
ATOM 742 C CA . LEU A 1 96 ? -2.343 -5.872 -21.362 1.00 95.25 96 LEU A CA 1
ATOM 743 C C . LEU A 1 96 ? -2.220 -5.423 -19.906 1.00 95.25 96 LEU A C 1
ATOM 745 O O . LEU A 1 96 ? -3.222 -5.164 -19.245 1.00 95.25 96 LEU A O 1
ATOM 749 N N . PHE A 1 97 ? -0.988 -5.310 -19.434 1.00 96.44 97 PHE A N 1
ATOM 750 C CA . PHE A 1 97 ? -0.638 -4.675 -18.173 1.00 96.44 97 PHE A CA 1
ATOM 751 C C . PHE A 1 97 ? -0.247 -3.233 -18.449 1.00 96.44 97 PHE A C 1
ATOM 753 O O . PHE A 1 97 ? 0.550 -2.982 -19.351 1.00 96.44 97 PHE A O 1
ATOM 760 N N . THR A 1 98 ? -0.752 -2.294 -17.662 1.00 94.56 98 THR A N 1
ATOM 761 C CA . THR A 1 98 ? -0.263 -0.913 -17.653 1.00 94.56 98 THR A CA 1
ATOM 762 C C . THR A 1 98 ? 0.053 -0.493 -16.230 1.00 94.56 98 THR A C 1
ATOM 764 O O . THR A 1 98 ? -0.614 -0.919 -15.290 1.00 94.56 98 THR A O 1
ATOM 767 N N . TRP A 1 99 ? 1.109 0.294 -16.052 1.00 93.88 99 TRP A N 1
ATOM 768 C CA . TRP A 1 99 ? 1.481 0.853 -14.755 1.00 93.88 99 TRP A CA 1
ATOM 769 C C . TRP A 1 99 ? 2.224 2.173 -14.937 1.00 93.88 99 TRP A C 1
ATOM 771 O O . TRP A 1 99 ? 2.935 2.379 -15.917 1.00 93.88 99 TRP A O 1
ATOM 781 N N . ALA A 1 100 ? 2.097 3.071 -13.972 1.00 88.25 100 ALA A N 1
ATOM 782 C CA . ALA A 1 100 ? 2.957 4.236 -13.855 1.00 88.25 100 ALA A CA 1
ATOM 783 C C . ALA A 1 100 ? 4.165 3.887 -12.978 1.00 88.25 100 ALA A C 1
ATOM 785 O O . ALA A 1 100 ? 3.997 3.255 -11.942 1.00 88.25 100 ALA A O 1
ATOM 786 N N . HIS A 1 101 ? 5.370 4.295 -13.364 1.00 86.19 101 HIS A N 1
ATOM 787 C CA . HIS A 1 101 ? 6.566 4.261 -12.517 1.00 86.19 101 HIS A CA 1
ATOM 788 C C . HIS A 1 101 ? 7.252 5.619 -12.612 1.00 86.19 101 HIS A C 1
ATOM 790 O O . HIS A 1 101 ? 7.582 6.072 -13.711 1.00 86.19 101 HIS A O 1
ATOM 796 N N . GLN A 1 102 ? 7.421 6.283 -11.466 1.00 79.31 102 GLN A N 1
ATOM 797 C CA . GLN A 1 102 ? 7.853 7.686 -11.407 1.00 79.31 102 GLN A CA 1
ATOM 798 C C . GLN A 1 102 ? 6.913 8.575 -12.253 1.00 79.31 102 GLN A C 1
ATOM 800 O O . GLN A 1 102 ? 5.712 8.587 -11.992 1.00 79.31 102 GLN A O 1
ATOM 805 N N . ASP A 1 103 ? 7.433 9.262 -13.275 1.00 78.69 103 ASP A N 1
ATOM 806 C CA . ASP A 1 103 ? 6.666 10.097 -14.215 1.00 78.69 103 ASP A CA 1
ATOM 807 C C . ASP A 1 103 ? 6.364 9.386 -15.551 1.00 78.69 103 ASP A C 1
ATOM 809 O O . ASP A 1 103 ? 5.873 9.999 -16.501 1.00 78.69 103 ASP A O 1
ATOM 813 N N . SER A 1 104 ? 6.675 8.089 -15.652 1.00 82.75 104 SER A N 1
ATOM 814 C CA . SER A 1 104 ? 6.532 7.305 -16.883 1.00 82.75 104 SER A CA 1
ATOM 815 C C . SER A 1 104 ? 5.326 6.378 -16.808 1.00 82.75 104 SER A C 1
ATOM 817 O O . SER A 1 104 ? 5.134 5.682 -15.815 1.00 82.75 104 SER A O 1
ATOM 819 N N . THR A 1 105 ? 4.539 6.316 -17.881 1.00 90.12 105 THR A N 1
ATOM 820 C CA . THR A 1 105 ? 3.536 5.256 -18.063 1.00 90.12 105 THR A CA 1
ATOM 821 C C . THR A 1 105 ? 4.158 4.133 -18.882 1.00 90.12 105 THR A C 1
ATOM 823 O O . THR A 1 105 ? 4.741 4.385 -19.935 1.00 90.12 105 THR A O 1
ATOM 826 N N . ASN A 1 106 ? 4.046 2.908 -18.386 1.00 92.00 106 ASN A N 1
ATOM 827 C CA . ASN A 1 106 ? 4.585 1.697 -18.980 1.00 92.00 106 ASN A CA 1
ATOM 828 C C . ASN A 1 106 ? 3.446 0.735 -19.317 1.00 92.00 106 ASN A C 1
ATOM 830 O O . ASN A 1 106 ? 2.417 0.710 -18.636 1.00 92.00 106 ASN A O 1
ATOM 834 N N . GLU A 1 107 ? 3.656 -0.078 -20.348 1.00 95.00 107 GLU A N 1
ATOM 835 C CA . GLU A 1 107 ? 2.717 -1.112 -20.759 1.00 95.00 107 GLU A CA 1
ATOM 836 C C . GLU A 1 107 ? 3.434 -2.391 -21.200 1.00 95.00 107 GLU A C 1
ATOM 838 O O . GLU A 1 107 ? 4.547 -2.352 -21.730 1.00 95.00 107 GLU A O 1
ATOM 843 N N . PHE A 1 108 ? 2.798 -3.538 -20.970 1.00 95.56 108 PHE A N 1
ATOM 844 C CA . PHE A 1 108 ? 3.303 -4.845 -21.372 1.00 95.56 108 PHE A CA 1
ATOM 845 C C . PHE A 1 108 ? 2.151 -5.762 -21.785 1.00 95.56 108 PHE A C 1
ATOM 847 O O . PHE A 1 108 ? 1.209 -5.957 -21.023 1.00 95.56 108 PHE A O 1
ATOM 854 N N . GLU A 1 109 ? 2.219 -6.340 -22.985 1.00 96.25 109 GLU A N 1
ATOM 855 C CA . GLU A 1 109 ? 1.187 -7.237 -23.517 1.00 96.25 109 GLU A CA 1
ATOM 856 C C . GLU A 1 109 ? 1.702 -8.681 -23.554 1.00 96.25 109 GLU A C 1
ATOM 858 O O . GLU A 1 109 ? 2.746 -8.963 -24.144 1.00 96.25 109 GLU A O 1
ATOM 863 N N . ILE A 1 110 ? 0.950 -9.605 -22.955 1.00 95.06 110 ILE A N 1
ATOM 864 C CA . ILE A 1 110 ? 1.179 -11.049 -23.071 1.00 95.06 110 ILE A CA 1
ATOM 865 C C . ILE A 1 110 ? 0.093 -11.694 -23.924 1.00 95.06 110 ILE A C 1
ATOM 867 O O . ILE A 1 110 ? -1.048 -11.238 -23.938 1.00 95.06 110 ILE A O 1
ATOM 871 N N . LEU A 1 111 ? 0.438 -12.792 -24.595 1.00 93.56 111 LEU A N 1
ATOM 872 C CA . LEU A 1 111 ? -0.492 -13.615 -25.362 1.00 93.56 111 LEU A CA 1
ATOM 873 C C . LEU A 1 111 ? -0.544 -15.015 -24.755 1.00 93.56 111 LEU A C 1
ATOM 875 O O . LEU A 1 111 ? 0.465 -15.720 -24.702 1.00 93.56 111 LEU A O 1
ATOM 879 N N . ILE A 1 112 ? -1.729 -15.404 -24.297 1.00 92.69 112 ILE A N 1
ATOM 880 C CA . ILE A 1 112 ? -1.996 -16.726 -23.748 1.00 92.69 112 ILE A CA 1
ATOM 881 C C . ILE A 1 112 ? -2.553 -17.608 -24.859 1.00 92.69 112 ILE A C 1
ATOM 883 O O . ILE A 1 112 ? -3.591 -17.316 -25.451 1.00 92.69 112 ILE A O 1
ATOM 887 N N . TYR A 1 113 ? -1.873 -18.722 -25.103 1.00 84.69 113 TYR A N 1
ATOM 888 C CA . TYR A 1 113 ? -2.349 -19.767 -25.998 1.00 84.69 113 TYR A CA 1
ATOM 889 C C . TYR A 1 113 ? -3.068 -20.841 -25.181 1.00 84.69 113 TYR A C 1
ATOM 891 O O . TYR A 1 113 ? -2.523 -21.343 -24.198 1.00 84.69 113 TYR A O 1
ATOM 899 N N . SER A 1 114 ? -4.280 -21.211 -25.598 1.00 79.44 114 SER A N 1
ATOM 900 C CA . SER A 1 114 ? -4.869 -22.479 -25.165 1.00 79.44 114 SER A CA 1
ATOM 901 C C . SER A 1 114 ? -4.138 -23.597 -25.900 1.00 79.44 114 SER A C 1
ATOM 903 O O . SER A 1 114 ? -4.065 -23.565 -27.130 1.00 79.44 114 SER A O 1
ATOM 905 N N . VAL A 1 115 ? -3.588 -24.546 -25.147 1.00 71.69 115 VAL A N 1
ATOM 906 C CA . VAL A 1 115 ? -3.031 -25.798 -25.684 1.00 71.69 115 VAL A CA 1
ATOM 907 C C . VAL A 1 115 ? -4.162 -26.787 -25.935 1.00 71.69 115 VAL A C 1
ATOM 909 O O . VAL A 1 115 ? -5.133 -26.762 -25.143 1.00 71.69 115 VAL A O 1
#

Sequence (115 aa):
MKPKLCDDKQGCYHESEKCDGFNDCSDKSDEMYCQNQSECLGNEFITCDGDTKICISRVCDGFNDCEDLSDEGDQCNHKDNIKNISIDIKKDGRILFTWAHQDSTNEFEILIYSV

Organism: Thelohanellus kitauei (NCBI:txid669202)

InterPro domains:
  IPR002172 Low-density lipoprotein (LDL) receptor class A repeat [PR00261] (10-31)
  IPR002172 Low-density lipoprotein (LDL) receptor class A repeat [PR00261] (51-72)
  IPR002172 Low-density lipoprotein (LDL) receptor class A repeat [PS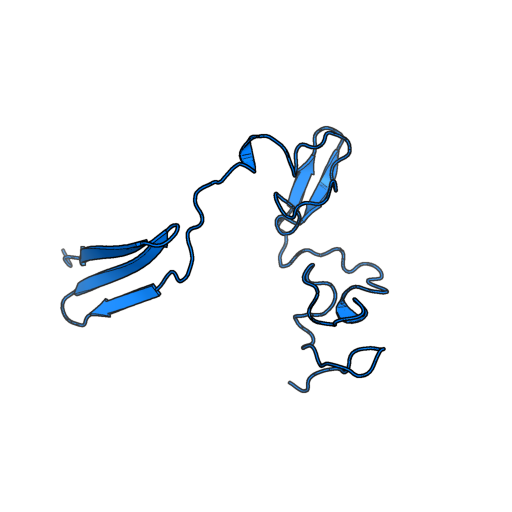50068] (24-77)
  IPR002172 Low-density lipoprotein (LDL) receptor class A repeat [SM00192] (1-36)
  IPR002172 Low-density lipoprotein (LDL) receptor class A repeat [SM00192] (39-78)
  IPR002172 Low-density lipoprotein (LDL) receptor class A repeat [cd00112] (6-34)
  IPR036055 LDL receptor-like superfamily [G3DSA:4.10.400.10] (4-38)
  IPR036055 LDL receptor-like superfamily [SSF57424] (5-34)
  IPR036055 LDL receptor-like superfamily [SSF57424] (43-74)

Radius of gyration: 19.31 Å; chains: 1; bounding box: 41×42×50 Å

Foldseek 3Di:
DDWDAAPVRPFTHHPCQACQLDQRDPVCSSNPPCDPPQCHPHVAWDAAVPRDIHHPSQQLPPDQPDPVCNSNDPVSPCLFPKADWDWDQDPQQKIKTWIDGDNDIDIDIDHDDDD

pLDDT: mean 82.43, std 10.92, range [49.81, 96.44]

Secondary structure (DSSP, 8-state):
-PPEEPTTSS-EE-GGGSSSSS--STTS-TTS--SS----SSS-EEE-TTS-EEEGGGSSSSS--STTSGGGSGGG-----EEEEEEEE-TTSEEEEEEEETTEEEEEEEEPPP-